Protein AF-K9X595-F1 (afdb_monomer)

Mean predicted aligned error: 7.02 Å

Nearest PDB structures (foldseek):
  4ewi-assembly1_A  TM=4.432E-01  e=4.302E+00  Homo sapiens
  8p7d-assembly1_B  TM=3.334E-01  e=6.332E+00  Homo sapiens

Structure (mmCIF, N/CA/C/O backbone):
data_AF-K9X595-F1
#
_entry.id   AF-K9X595-F1
#
loop_
_atom_site.group_PDB
_atom_site.id
_atom_site.type_symbol
_atom_site.label_atom_id
_atom_site.label_alt_id
_atom_site.label_comp_id
_atom_site.label_asym_id
_atom_site.label_entity_id
_atom_site.label_seq_id
_atom_site.pdbx_PDB_ins_code
_atom_site.Cartn_x
_atom_site.Cartn_y
_atom_site.Cartn_z
_atom_site.occupancy
_atom_site.B_iso_or_equiv
_atom_site.auth_seq_id
_atom_site.auth_comp_id
_atom_site.auth_asym_id
_atom_site.auth_atom_id
_atom_site.pdbx_PDB_model_num
ATOM 1 N N . MET A 1 1 ? 21.274 11.718 1.002 1.00 36.72 1 MET A N 1
ATOM 2 C CA . MET A 1 1 ? 20.213 10.857 0.440 1.00 36.72 1 MET A CA 1
ATOM 3 C C . MET A 1 1 ? 18.934 11.253 1.144 1.00 36.72 1 MET A C 1
ATOM 5 O O . MET A 1 1 ? 18.903 11.222 2.369 1.00 36.72 1 MET A O 1
ATOM 9 N N . ASN A 1 2 ? 17.998 11.828 0.391 1.00 37.72 2 ASN A N 1
ATOM 10 C CA . ASN A 1 2 ? 16.921 12.651 0.930 1.00 37.72 2 ASN A CA 1
ATOM 11 C C . ASN A 1 2 ? 15.886 11.794 1.653 1.00 37.72 2 ASN A C 1
ATOM 13 O O . ASN A 1 2 ? 15.330 10.853 1.098 1.00 37.72 2 ASN A O 1
ATOM 17 N N . ILE A 1 3 ? 15.662 12.159 2.907 1.00 50.06 3 ILE A N 1
ATOM 18 C CA . ILE A 1 3 ? 14.691 11.566 3.808 1.00 50.06 3 ILE A CA 1
ATOM 19 C C . ILE A 1 3 ? 13.333 12.119 3.363 1.00 50.06 3 ILE A C 1
ATOM 21 O O . ILE A 1 3 ? 13.028 13.282 3.627 1.00 50.06 3 ILE A O 1
ATOM 25 N N . HIS A 1 4 ? 12.558 11.336 2.611 1.00 49.28 4 HIS A N 1
ATOM 26 C CA . HIS A 1 4 ? 11.172 11.678 2.289 1.00 49.28 4 HIS A CA 1
ATOM 27 C C . HIS A 1 4 ? 10.319 11.494 3.547 1.00 49.28 4 HIS A C 1
ATOM 29 O O . HIS A 1 4 ? 9.663 10.479 3.753 1.00 49.28 4 HIS A O 1
ATOM 35 N N . THR A 1 5 ? 10.364 12.491 4.423 1.00 51.81 5 THR A N 1
ATOM 36 C CA . THR A 1 5 ? 9.443 12.628 5.549 1.00 51.81 5 THR A CA 1
ATOM 37 C C . THR A 1 5 ? 8.164 13.278 5.025 1.00 51.81 5 THR A C 1
ATOM 39 O O . THR A 1 5 ? 7.954 14.477 5.193 1.00 51.81 5 THR A O 1
ATOM 42 N N . GLN A 1 6 ? 7.337 12.511 4.317 1.00 52.09 6 GLN A N 1
ATOM 43 C CA . GLN A 1 6 ? 6.053 12.995 3.816 1.00 52.09 6 GLN A CA 1
ATOM 44 C C . GLN A 1 6 ? 4.967 12.798 4.882 1.00 52.09 6 GLN A C 1
ATOM 46 O O . GLN A 1 6 ? 4.963 11.841 5.648 1.00 52.09 6 GLN A O 1
ATOM 51 N N . ASN A 1 7 ? 4.091 13.789 4.973 1.00 46.94 7 ASN A N 1
ATOM 52 C CA . ASN A 1 7 ? 3.037 13.992 5.962 1.00 46.94 7 ASN A CA 1
ATOM 53 C C . ASN A 1 7 ? 2.079 12.774 6.056 1.00 46.94 7 ASN A C 1
ATOM 55 O O . ASN A 1 7 ? 1.186 12.609 5.228 1.00 46.94 7 ASN A O 1
ATOM 59 N N . LEU A 1 8 ? 2.306 11.892 7.038 1.00 51.22 8 LEU A N 1
ATOM 60 C CA . LEU A 1 8 ? 1.682 10.565 7.145 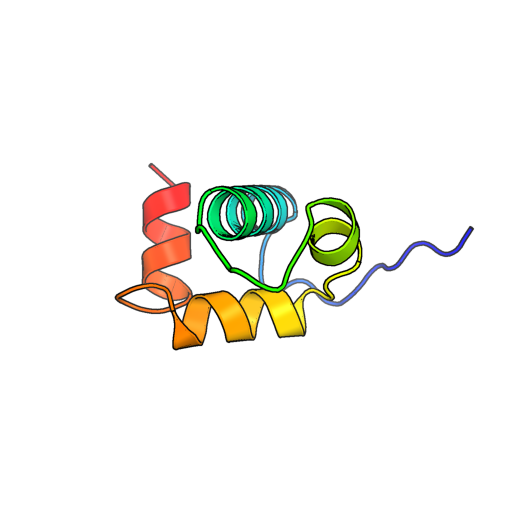1.00 51.22 8 LEU A CA 1
ATOM 61 C C . LEU A 1 8 ? 0.214 10.628 7.620 1.00 51.22 8 LEU A C 1
ATOM 63 O O . LEU A 1 8 ? -0.055 10.948 8.778 1.00 51.22 8 LEU A O 1
ATOM 67 N N . LYS A 1 9 ? -0.735 10.195 6.778 1.00 62.03 9 LYS A N 1
ATOM 68 C CA . LYS A 1 9 ? -2.051 9.677 7.229 1.00 62.03 9 LYS A CA 1
ATOM 69 C C . LYS A 1 9 ? -2.059 8.161 7.476 1.00 62.03 9 LYS A C 1
ATOM 71 O O . LYS A 1 9 ? -3.007 7.644 8.077 1.00 62.03 9 LYS A O 1
ATOM 76 N N . LEU A 1 10 ? -1.030 7.454 7.012 1.00 65.94 10 LEU A N 1
ATOM 77 C CA . LEU A 1 10 ? -0.845 6.009 7.146 1.00 65.94 10 LEU A CA 1
ATOM 78 C C . LEU A 1 10 ? 0.465 5.764 7.892 1.00 65.94 10 LEU A C 1
ATOM 80 O O . LEU A 1 10 ? 1.466 6.380 7.565 1.00 65.94 10 LEU A O 1
ATOM 84 N N . SER A 1 11 ? 0.483 4.903 8.906 1.00 80.00 11 SER A N 1
ATOM 85 C CA . SER A 1 11 ? 1.724 4.565 9.615 1.00 80.00 11 SER A CA 1
ATOM 86 C C . SER A 1 11 ? 2.703 3.828 8.684 1.00 80.00 11 SER A C 1
ATOM 88 O O . SER A 1 11 ? 2.248 3.123 7.785 1.00 80.00 11 SER A O 1
ATOM 90 N N . PRO A 1 12 ? 4.030 3.886 8.912 1.00 80.25 12 PRO A N 1
ATOM 91 C CA . PRO A 1 12 ? 5.012 3.195 8.062 1.00 80.25 12 PRO A CA 1
ATOM 92 C C . PRO A 1 12 ? 4.766 1.681 7.950 1.00 80.25 12 PRO A C 1
ATOM 94 O O . PRO A 1 12 ? 5.001 1.088 6.903 1.00 80.25 12 PRO A O 1
ATOM 97 N N . GLN A 1 13 ? 4.222 1.065 9.003 1.00 82.75 13 GLN A N 1
ATOM 98 C CA . GLN A 1 13 ? 3.790 -0.337 8.992 1.00 82.75 13 GLN A CA 1
ATOM 99 C C . GLN A 1 13 ? 2.653 -0.586 7.989 1.00 82.75 13 GLN A C 1
ATOM 101 O O . GLN A 1 13 ? 2.673 -1.570 7.259 1.00 82.75 13 GLN A O 1
ATOM 106 N N . LEU A 1 14 ? 1.699 0.343 7.910 1.00 83.31 14 LEU A N 1
ATOM 107 C CA . LEU A 1 14 ? 0.565 0.264 6.998 1.00 83.31 14 LEU A CA 1
ATOM 108 C C . LEU A 1 14 ? 0.993 0.478 5.541 1.00 83.31 14 LEU A C 1
ATOM 110 O O . LEU A 1 14 ? 0.473 -0.174 4.645 1.00 83.31 14 LEU A O 1
ATOM 114 N N . ILE A 1 15 ? 1.961 1.369 5.305 1.00 85.06 15 ILE A N 1
ATOM 115 C CA . ILE A 1 15 ? 2.538 1.583 3.970 1.00 85.06 15 ILE A CA 1
ATOM 116 C C . ILE A 1 15 ? 3.242 0.318 3.490 1.00 85.06 15 ILE A C 1
ATOM 118 O O . ILE A 1 15 ? 3.062 -0.081 2.344 1.00 85.06 15 ILE A O 1
ATOM 122 N N . LYS A 1 16 ? 4.006 -0.338 4.368 1.00 87.12 16 LYS A N 1
ATOM 123 C CA . LYS A 1 16 ? 4.638 -1.614 4.038 1.00 87.12 16 LYS A CA 1
ATOM 124 C C . LYS A 1 16 ? 3.593 -2.671 3.666 1.00 87.12 16 LYS A C 1
ATOM 126 O O . LYS A 1 16 ? 3.682 -3.236 2.584 1.00 87.12 16 LYS A O 1
ATOM 131 N N . ALA A 1 17 ? 2.565 -2.846 4.497 1.00 88.25 17 ALA A N 1
ATOM 132 C CA . ALA A 1 17 ? 1.480 -3.782 4.215 1.00 88.25 17 ALA A CA 1
ATOM 133 C C . ALA A 1 17 ? 0.748 -3.455 2.902 1.00 88.25 17 ALA A C 1
ATOM 135 O O . ALA A 1 17 ? 0.372 -4.356 2.159 1.00 88.25 17 ALA A O 1
ATOM 136 N N . ALA A 1 18 ? 0.574 -2.171 2.580 1.00 88.06 18 ALA A N 1
ATOM 137 C CA . ALA A 1 18 ? -0.006 -1.744 1.313 1.00 88.06 18 ALA A CA 1
ATOM 138 C C . ALA A 1 18 ? 0.878 -2.104 0.118 1.00 88.06 18 ALA A C 1
ATOM 140 O O . ALA A 1 18 ? 0.364 -2.602 -0.876 1.00 88.06 18 ALA A O 1
ATOM 141 N N . LYS A 1 19 ? 2.197 -1.905 0.218 1.00 87.69 19 LYS A N 1
ATOM 142 C CA . LYS A 1 19 ? 3.153 -2.323 -0.816 1.00 87.69 19 LYS A CA 1
ATOM 143 C C . LYS A 1 19 ? 3.145 -3.839 -1.011 1.00 87.69 19 LYS A C 1
ATOM 145 O O . LYS A 1 19 ? 3.077 -4.293 -2.145 1.00 87.69 19 LYS A O 1
ATOM 150 N N . GLU A 1 20 ? 3.135 -4.607 0.077 1.00 88.88 20 GLU A N 1
ATOM 151 C CA . GLU A 1 20 ? 3.032 -6.073 0.035 1.00 88.88 20 GLU A CA 1
ATOM 152 C C . GLU A 1 20 ? 1.711 -6.522 -0.606 1.00 88.88 20 GLU A C 1
ATOM 154 O O . GLU A 1 20 ? 1.710 -7.402 -1.461 1.00 88.88 20 GLU A O 1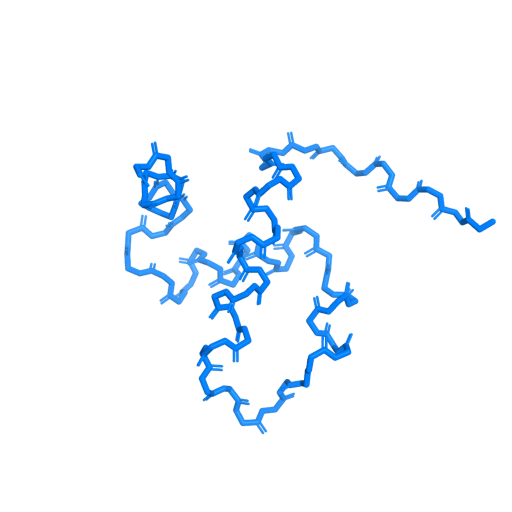
ATOM 159 N N . TRP A 1 21 ? 0.596 -5.867 -0.271 1.00 88.94 21 TRP A N 1
ATOM 160 C CA . TRP A 1 21 ? -0.696 -6.135 -0.900 1.00 88.94 21 TRP A CA 1
ATOM 161 C C . TRP A 1 21 ? -0.704 -5.799 -2.396 1.00 88.94 21 TRP A C 1
ATOM 163 O O . TRP A 1 21 ? -1.244 -6.579 -3.172 1.00 88.94 21 TRP A O 1
ATOM 173 N N . ILE A 1 22 ? -0.102 -4.676 -2.810 1.00 86.94 22 ILE A N 1
ATOM 174 C CA . ILE A 1 22 ? 0.041 -4.293 -4.227 1.00 86.94 22 ILE A CA 1
ATOM 175 C C . ILE A 1 22 ? 0.947 -5.286 -4.972 1.00 86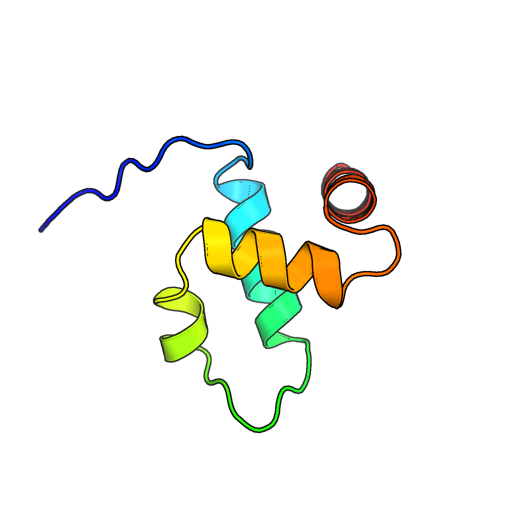.94 22 ILE A C 1
ATOM 177 O O . ILE A 1 22 ? 0.679 -5.574 -6.133 1.00 86.94 22 ILE A O 1
ATOM 181 N N . ALA A 1 23 ? 1.978 -5.827 -4.318 1.00 85.38 23 ALA A N 1
ATOM 182 C CA . ALA A 1 23 ? 2.879 -6.819 -4.906 1.00 85.38 23 ALA A CA 1
ATOM 183 C C . ALA A 1 23 ? 2.226 -8.205 -5.053 1.00 85.38 23 ALA A C 1
ATOM 185 O O . ALA A 1 23 ? 2.433 -8.879 -6.060 1.00 85.38 23 ALA A O 1
ATOM 186 N N . ASP A 1 24 ? 1.421 -8.625 -4.071 1.00 85.44 24 ASP A N 1
ATOM 187 C CA . ASP A 1 24 ? 0.628 -9.866 -4.129 1.00 85.44 24 ASP A CA 1
ATOM 188 C C . ASP A 1 24 ? -0.443 -9.800 -5.229 1.00 85.44 24 ASP A C 1
ATOM 190 O O . ASP A 1 24 ? -0.718 -10.742 -5.979 1.00 85.44 24 ASP A O 1
ATOM 194 N N . CYS A 1 25 ? -1.008 -8.612 -5.372 1.00 82.88 25 CYS A N 1
ATOM 195 C CA . CYS A 1 25 ? -1.847 -8.221 -6.473 1.00 82.88 25 CYS A CA 1
ATOM 196 C C . CYS A 1 25 ? -1.121 -8.456 -7.817 1.00 82.88 25 CYS A C 1
ATOM 198 O O . CYS A 1 25 ? -0.189 -7.749 -8.181 1.00 82.88 25 CYS A O 1
ATOM 200 N N . THR A 1 26 ? -1.583 -9.425 -8.618 1.00 69.62 26 THR A N 1
ATOM 201 C CA . THR A 1 26 ? -0.994 -9.730 -9.939 1.00 69.62 26 THR A CA 1
ATOM 202 C C . THR A 1 26 ? -1.295 -8.626 -10.964 1.00 69.62 26 THR A C 1
ATOM 204 O O . THR A 1 26 ? -2.194 -8.742 -11.802 1.00 69.62 26 THR A O 1
ATOM 207 N N . TRP A 1 27 ? -0.564 -7.518 -10.889 1.00 79.31 27 TRP A N 1
ATOM 208 C CA . TRP A 1 27 ? -0.711 -6.365 -11.769 1.00 79.31 27 TRP A CA 1
ATOM 209 C C . TRP A 1 27 ? 0.275 -6.539 -12.921 1.00 79.31 27 TRP A C 1
ATOM 211 O O . TRP A 1 27 ? 1.474 -6.675 -12.717 1.00 79.31 27 TRP A O 1
ATOM 221 N N . ARG A 1 28 ? -0.232 -6.582 -14.157 1.00 69.06 28 ARG A N 1
ATOM 222 C CA . ARG A 1 28 ? 0.582 -6.921 -15.342 1.00 69.06 28 ARG A CA 1
ATOM 223 C C . ARG A 1 28 ? 1.718 -5.939 -15.652 1.00 69.06 28 ARG A C 1
ATOM 225 O O . ARG A 1 28 ? 2.588 -6.303 -16.433 1.00 69.06 28 ARG A O 1
ATOM 232 N N . ASP A 1 29 ? 1.681 -4.736 -15.087 1.00 78.62 29 ASP A N 1
ATOM 233 C CA . ASP A 1 29 ? 2.492 -3.587 -15.517 1.00 78.62 29 ASP A CA 1
ATOM 234 C C . ASP A 1 29 ? 3.313 -2.950 -14.384 1.00 78.62 29 ASP A C 1
ATOM 236 O O . ASP A 1 29 ? 3.871 -1.874 -14.565 1.00 78.62 29 ASP A O 1
ATOM 240 N N . ILE A 1 30 ? 3.377 -3.577 -13.206 1.00 82.75 30 ILE A N 1
ATOM 241 C CA . ILE A 1 30 ? 4.139 -3.044 -12.071 1.00 82.75 30 ILE A CA 1
ATOM 242 C C . ILE A 1 30 ? 5.097 -4.107 -11.541 1.00 82.75 30 ILE A C 1
ATOM 244 O O . ILE A 1 30 ? 4.726 -5.272 -11.395 1.00 82.75 30 ILE A O 1
ATOM 248 N N . THR A 1 31 ? 6.343 -3.714 -11.289 1.00 84.88 31 THR A N 1
ATOM 249 C CA . THR A 1 31 ? 7.347 -4.577 -10.661 1.00 84.88 31 THR A CA 1
ATOM 250 C C . THR A 1 31 ? 7.524 -4.215 -9.189 1.00 84.88 31 THR A C 1
ATOM 252 O O . THR A 1 31 ? 7.083 -3.158 -8.743 1.00 84.88 31 THR A O 1
ATOM 255 N N . GLU A 1 32 ? 8.184 -5.075 -8.414 1.00 82.06 32 GLU A N 1
ATOM 256 C CA . GLU A 1 32 ? 8.484 -4.793 -7.002 1.00 82.06 32 GLU A CA 1
ATOM 257 C C . GLU A 1 32 ? 9.299 -3.497 -6.821 1.00 82.06 32 GLU A C 1
ATOM 259 O O . GLU A 1 32 ? 9.040 -2.739 -5.888 1.00 82.06 32 GLU A O 1
ATOM 264 N N . ASP A 1 33 ? 10.214 -3.194 -7.749 1.00 84.94 33 ASP A N 1
ATOM 265 C CA . ASP A 1 33 ? 11.032 -1.970 -7.726 1.00 84.94 33 ASP A CA 1
ATOM 266 C C . ASP A 1 33 ? 10.164 -0.717 -7.955 1.00 84.94 33 ASP A C 1
ATOM 268 O O . ASP A 1 33 ? 10.280 0.281 -7.242 1.00 84.94 33 ASP A O 1
ATOM 272 N N . ASP A 1 34 ? 9.194 -0.800 -8.874 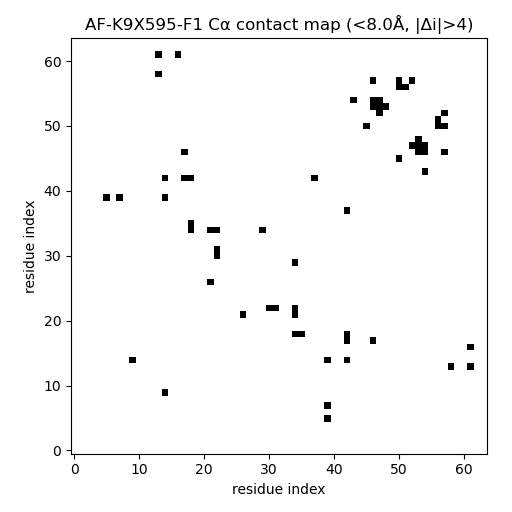1.00 86.38 34 ASP A N 1
ATOM 273 C CA . ASP A 1 34 ? 8.215 0.270 -9.097 1.00 86.38 34 ASP A CA 1
ATOM 274 C C . ASP A 1 34 ? 7.341 0.503 -7.855 1.00 86.38 34 ASP A C 1
ATOM 276 O O . ASP A 1 34 ? 7.050 1.649 -7.508 1.00 86.38 34 ASP A O 1
ATOM 280 N N . ILE A 1 35 ? 6.951 -0.568 -7.150 1.00 85.38 35 ILE A N 1
ATOM 281 C CA . ILE A 1 35 ? 6.164 -0.490 -5.908 1.00 85.38 35 ILE A CA 1
ATOM 282 C C . ILE A 1 35 ? 6.952 0.223 -4.804 1.00 85.38 35 ILE A C 1
ATOM 284 O O . ILE A 1 35 ? 6.387 1.012 -4.038 1.00 85.38 35 ILE A O 1
ATOM 288 N N . GLU A 1 36 ? 8.261 -0.018 -4.711 1.00 86.69 36 GLU A N 1
ATOM 289 C CA . GLU A 1 36 ? 9.120 0.672 -3.748 1.00 86.69 36 GLU A CA 1
ATOM 290 C C . GLU A 1 36 ? 9.176 2.182 -4.005 1.00 86.69 36 GLU A C 1
ATOM 292 O O . GLU A 1 36 ? 9.16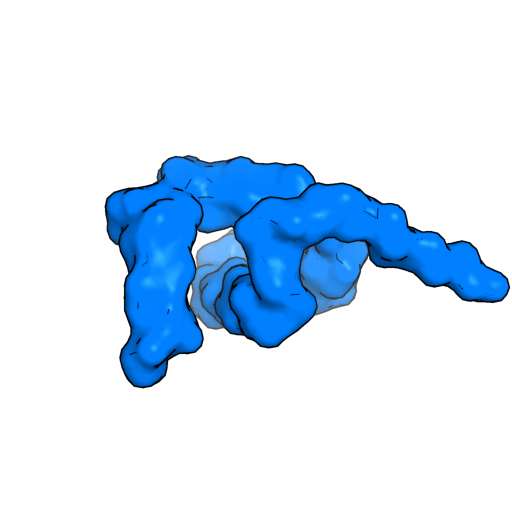7 2.958 -3.041 1.00 86.69 36 GLU A O 1
ATOM 297 N N . LEU A 1 37 ? 9.148 2.582 -5.280 1.00 86.50 37 LEU A N 1
ATOM 298 C CA . LEU A 1 37 ? 9.158 3.971 -5.740 1.00 86.50 37 LEU A CA 1
ATOM 299 C C . LEU A 1 37 ? 7.794 4.674 -5.643 1.00 86.50 37 LEU A C 1
ATOM 301 O O . LEU A 1 37 ? 7.735 5.902 -5.781 1.00 86.50 37 LEU A O 1
ATOM 305 N N . LEU A 1 38 ? 6.703 3.942 -5.382 1.00 85.31 38 LEU A N 1
ATOM 306 C CA . LEU A 1 38 ? 5.388 4.553 -5.207 1.00 85.31 38 LEU A CA 1
ATOM 307 C C . LEU A 1 38 ? 5.388 5.525 -4.026 1.00 85.31 38 LEU A C 1
ATOM 309 O O . LEU A 1 38 ? 5.799 5.211 -2.905 1.00 85.31 38 LEU A O 1
ATOM 313 N N . SER A 1 39 ? 4.860 6.717 -4.294 1.00 85.56 39 SER A N 1
ATOM 314 C CA . SER A 1 39 ? 4.603 7.726 -3.270 1.00 85.56 39 SER A CA 1
ATOM 315 C C . SER A 1 39 ? 3.400 7.339 -2.413 1.00 85.56 39 SER A C 1
ATOM 317 O O . SER A 1 39 ? 2.495 6.643 -2.872 1.00 85.56 39 SER A O 1
ATOM 319 N N . ASP A 1 40 ? 3.340 7.863 -1.191 1.00 83.19 40 ASP A N 1
ATOM 320 C CA . ASP A 1 40 ? 2.269 7.554 -0.234 1.00 83.19 40 ASP 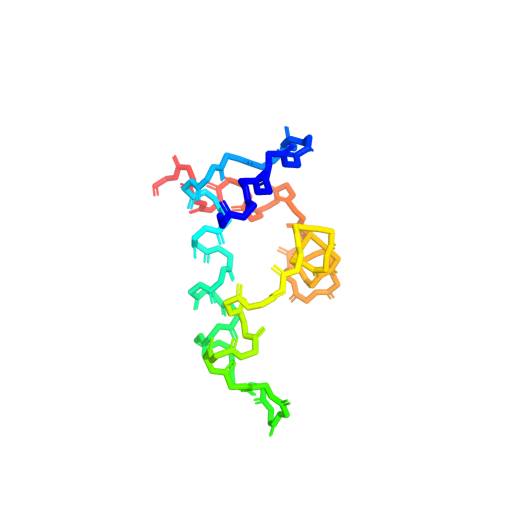A CA 1
ATOM 321 C C . ASP A 1 40 ? 0.872 7.865 -0.798 1.00 83.19 40 ASP A C 1
ATOM 323 O O . ASP A 1 40 ? -0.071 7.109 -0.582 1.00 83.19 40 ASP A O 1
ATOM 327 N N . GLU A 1 41 ? 0.746 8.954 -1.566 1.00 85.00 41 GLU A N 1
ATOM 328 C CA . GLU A 1 41 ? -0.506 9.336 -2.231 1.00 85.00 41 GLU A CA 1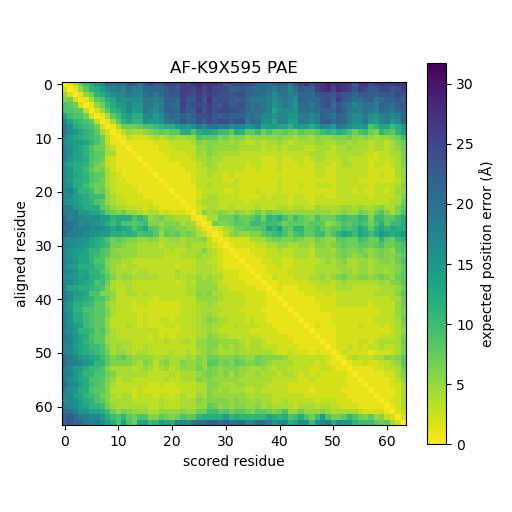
ATOM 329 C C . GLU A 1 41 ? -0.927 8.318 -3.299 1.00 85.00 41 GLU A C 1
ATOM 331 O O . GLU A 1 41 ? -2.104 7.981 -3.408 1.00 85.00 41 GLU A O 1
ATOM 336 N N . GLU A 1 42 ? 0.020 7.794 -4.075 1.00 86.44 42 GLU A N 1
ATOM 337 C CA . GLU A 1 42 ? -0.271 6.801 -5.112 1.00 86.44 42 GLU A CA 1
ATOM 338 C C . GLU A 1 42 ? -0.682 5.467 -4.482 1.00 86.44 42 GLU A C 1
ATOM 340 O O . GLU A 1 42 ? -1.641 4.841 -4.935 1.00 86.44 42 GLU A O 1
ATOM 345 N N . ILE A 1 43 ? -0.042 5.087 -3.373 1.00 86.88 43 ILE A N 1
ATOM 346 C CA . ILE A 1 43 ? -0.434 3.932 -2.558 1.00 86.88 43 ILE A CA 1
ATOM 347 C C . ILE A 1 43 ? -1.848 4.132 -1.998 1.00 86.88 43 ILE A C 1
ATOM 349 O O . ILE A 1 43 ? -2.705 3.262 -2.151 1.00 86.88 43 ILE A O 1
ATOM 353 N N . GLU A 1 44 ? -2.127 5.294 -1.402 1.00 86.88 44 GLU A N 1
ATOM 354 C CA . GLU A 1 44 ? -3.440 5.629 -0.845 1.00 86.88 44 GLU A CA 1
ATOM 355 C C . GLU A 1 44 ? -4.536 5.556 -1.922 1.00 86.88 44 GLU A C 1
ATOM 357 O O . GLU A 1 44 ? -5.585 4.939 -1.719 1.00 86.88 44 GLU A O 1
ATOM 362 N N . ARG A 1 45 ? -4.278 6.124 -3.104 1.00 86.31 45 ARG A N 1
ATOM 363 C CA . ARG A 1 45 ? -5.203 6.090 -4.245 1.00 86.31 45 ARG A CA 1
ATOM 364 C C . ARG A 1 45 ? -5.364 4.685 -4.817 1.00 86.31 45 ARG A C 1
ATOM 366 O O . ARG A 1 45 ? -6.473 4.341 -5.227 1.00 86.31 45 ARG A O 1
ATOM 373 N N . GLY A 1 46 ? -4.299 3.886 -4.836 1.00 87.00 46 GLY A N 1
ATOM 374 C CA . GLY A 1 46 ? -4.324 2.483 -5.242 1.00 87.00 46 GLY A CA 1
ATOM 375 C C . GLY A 1 46 ? -5.256 1.668 -4.351 1.00 87.00 46 GLY A C 1
ATOM 376 O O . GLY A 1 46 ? -6.208 1.062 -4.843 1.00 87.00 46 GLY A O 1
ATOM 377 N N . ILE A 1 47 ? -5.067 1.751 -3.033 1.00 88.12 47 ILE A N 1
ATOM 378 C CA . ILE A 1 47 ? -5.943 1.104 -2.048 1.00 88.12 47 ILE A CA 1
ATOM 379 C C . ILE A 1 47 ? -7.379 1.611 -2.199 1.00 88.12 47 ILE A C 1
ATOM 381 O O . ILE A 1 47 ? -8.305 0.816 -2.306 1.00 88.12 47 ILE A O 1
ATOM 385 N N . GLN A 1 48 ? -7.585 2.926 -2.277 1.00 89.12 48 GLN A N 1
ATOM 386 C CA . GLN A 1 48 ? -8.925 3.508 -2.376 1.00 89.12 48 GLN A CA 1
ATOM 387 C C . GLN A 1 48 ? -9.704 3.033 -3.611 1.00 89.12 48 GLN A C 1
ATOM 389 O O . GLN A 1 48 ? -10.930 2.953 -3.572 1.00 89.12 48 GLN A O 1
ATOM 394 N N . ARG A 1 49 ? -9.009 2.753 -4.719 1.00 87.94 49 ARG A N 1
ATOM 395 C CA . ARG A 1 49 ? -9.624 2.329 -5.985 1.00 87.94 49 ARG A CA 1
ATOM 396 C C . ARG A 1 49 ? -9.797 0.820 -6.103 1.00 87.94 49 ARG A C 1
ATOM 398 O O . ARG A 1 49 ? -10.747 0.387 -6.749 1.00 87.94 49 ARG A O 1
ATOM 405 N N . HIS A 1 50 ? -8.880 0.042 -5.534 1.00 88.94 50 HIS A N 1
ATOM 406 C CA . HIS A 1 50 ? -8.781 -1.397 -5.789 1.00 88.94 50 HIS A CA 1
ATOM 407 C C . HIS A 1 50 ? -9.081 -2.265 -4.561 1.00 88.94 50 HIS A C 1
ATOM 409 O O . HIS A 1 50 ? -9.488 -3.414 -4.722 1.00 88.94 50 HIS A O 1
ATOM 415 N N . TYR A 1 51 ? -8.937 -1.739 -3.344 1.00 88.19 51 TYR A N 1
ATOM 416 C CA . TYR A 1 51 ? -9.290 -2.460 -2.126 1.00 88.19 51 TYR A CA 1
ATOM 417 C C . TYR A 1 51 ? -10.781 -2.298 -1.818 1.00 88.19 51 TYR A C 1
ATOM 419 O O . TYR A 1 51 ? -11.313 -1.187 -1.752 1.00 88.19 51 TYR A O 1
ATOM 427 N N . SER A 1 52 ? -11.475 -3.415 -1.606 1.00 85.88 52 SER A N 1
ATOM 428 C CA . SER A 1 52 ? -12.902 -3.390 -1.273 1.00 85.88 52 SER A CA 1
ATOM 429 C C . SER A 1 52 ? -13.112 -2.773 0.111 1.00 85.88 52 SER A C 1
ATOM 431 O O . SER A 1 52 ? -12.654 -3.311 1.112 1.00 85.88 52 SER A O 1
ATOM 433 N N . GLY A 1 53 ? -13.802 -1.630 0.158 1.00 85.62 53 GLY A N 1
ATOM 434 C CA . GLY A 1 53 ? -13.967 -0.825 1.376 1.00 85.62 53 GLY A CA 1
ATOM 435 C C . GLY A 1 53 ? -12.930 0.296 1.546 1.00 85.62 53 GLY A C 1
ATOM 436 O O . GLY A 1 53 ? -12.970 1.021 2.540 1.00 85.62 53 GLY A O 1
ATOM 437 N N . GLY A 1 54 ? -12.039 0.479 0.565 1.00 88.25 54 GLY A N 1
ATOM 438 C CA . GLY A 1 54 ? -11.085 1.583 0.508 1.00 88.25 54 GLY A CA 1
ATOM 439 C C . GLY A 1 54 ? -10.058 1.578 1.642 1.00 88.25 54 GLY A C 1
ATOM 440 O O . GLY A 1 54 ? -9.770 0.550 2.255 1.00 88.25 54 GLY A O 1
ATOM 441 N N . ILE A 1 55 ? -9.496 2.754 1.924 1.00 85.56 55 ILE A N 1
ATOM 442 C CA . ILE A 1 55 ? -8.399 2.921 2.894 1.00 85.56 55 ILE A CA 1
ATOM 443 C C . ILE A 1 55 ? -8.820 2.546 4.320 1.00 85.56 55 ILE A C 1
ATOM 445 O O . ILE A 1 55 ? -8.002 2.042 5.085 1.00 85.56 55 ILE A O 1
ATOM 449 N N . GLU A 1 56 ? -10.072 2.800 4.709 1.00 88.12 56 GLU A N 1
ATOM 450 C CA . GLU A 1 56 ? -10.533 2.496 6.069 1.00 88.12 56 GLU A CA 1
ATOM 451 C C . GLU A 1 56 ? -10.645 0.991 6.308 1.00 88.12 56 GLU A C 1
ATOM 453 O O . GLU A 1 56 ? -10.124 0.501 7.307 1.00 88.12 56 GLU A O 1
ATOM 458 N N . ALA A 1 57 ? -11.215 0.245 5.357 1.00 89.00 57 ALA A N 1
ATOM 459 C CA . ALA A 1 57 ? -11.241 -1.212 5.438 1.00 89.00 57 ALA A CA 1
ATOM 460 C C . ALA A 1 57 ? -9.822 -1.802 5.420 1.00 89.00 57 ALA A C 1
ATOM 462 O O . ALA A 1 57 ? -9.529 -2.723 6.178 1.00 89.00 57 ALA A O 1
ATOM 463 N N . PHE A 1 58 ? -8.915 -1.221 4.625 1.00 88.94 58 PHE A N 1
ATOM 464 C CA . PHE A 1 58 ? -7.509 -1.625 4.609 1.00 88.94 58 PHE A CA 1
ATOM 465 C C . PHE A 1 58 ? -6.828 -1.417 5.971 1.00 88.94 58 PHE A C 1
ATOM 467 O O . PHE A 1 58 ? -6.116 -2.291 6.461 1.00 88.94 58 PHE A O 1
ATOM 474 N N . LYS A 1 59 ? -7.080 -0.271 6.620 1.00 87.25 59 LYS A N 1
ATOM 475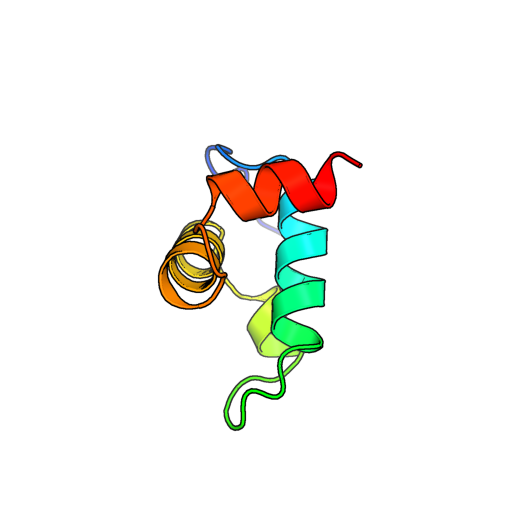 C CA . LYS A 1 59 ? -6.587 0.018 7.975 1.00 87.25 59 LYS A CA 1
ATOM 476 C C . LYS A 1 59 ? -7.085 -0.995 8.998 1.00 87.25 59 LYS A C 1
ATOM 478 O O . LYS A 1 59 ? -6.305 -1.396 9.853 1.00 87.25 59 LYS A O 1
ATOM 483 N N . GLN A 1 60 ? -8.355 -1.388 8.916 1.00 87.56 60 GLN A N 1
ATOM 484 C CA . GLN A 1 60 ? -8.930 -2.387 9.816 1.00 87.56 60 GLN A CA 1
ATOM 485 C C . GLN A 1 60 ? -8.297 -3.761 9.596 1.00 87.56 60 GLN A C 1
ATOM 487 O O . GLN A 1 60 ? -7.817 -4.351 10.555 1.00 87.56 60 GLN A O 1
ATOM 492 N N . ALA A 1 61 ? -8.190 -4.210 8.343 1.00 85.88 61 ALA A N 1
ATOM 493 C CA . ALA A 1 61 ? -7.598 -5.504 8.005 1.00 85.88 61 ALA A CA 1
ATOM 494 C C . ALA A 1 61 ? -6.125 -5.638 8.429 1.00 85.88 61 ALA A C 1
ATOM 496 O O . ALA A 1 61 ? -5.658 -6.738 8.690 1.00 85.88 61 ALA A O 1
ATOM 497 N N . CYS A 1 62 ? -5.390 -4.526 8.491 1.00 79.25 62 CYS A N 1
ATOM 498 C CA . CYS A 1 62 ? -3.993 -4.503 8.924 1.00 79.25 62 CYS A CA 1
ATOM 499 C C . CYS A 1 62 ? -3.825 -4.290 10.444 1.00 79.25 62 CYS A C 1
ATOM 501 O O . CYS A 1 62 ? -2.701 -4.319 10.947 1.00 79.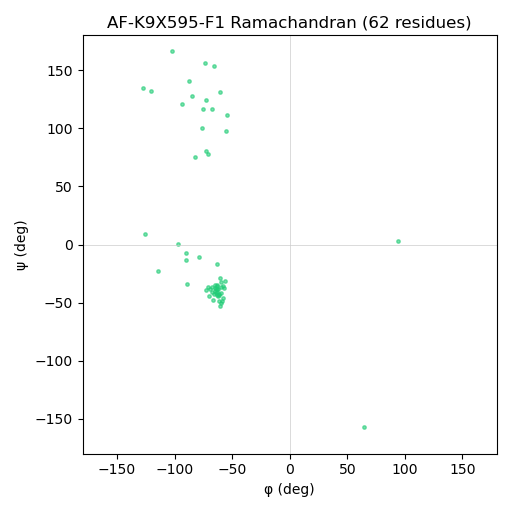25 62 CYS A O 1
ATOM 503 N N . SER A 1 63 ? -4.916 -4.008 11.162 1.00 69.06 63 SER A N 1
ATOM 504 C CA . SER A 1 63 ? -4.932 -3.785 12.612 1.00 69.06 63 SER A CA 1
ATOM 505 C C . SER A 1 63 ? -5.332 -5.034 13.413 1.00 69.06 63 SER A C 1
ATOM 507 O O . SER A 1 63 ? -5.395 -4.941 14.642 1.00 69.06 63 SER A O 1
ATOM 509 N N . GLU A 1 64 ? -5.598 -6.160 12.746 1.00 48.91 64 GLU A N 1
ATOM 510 C CA . GLU A 1 64 ? -5.982 -7.453 13.338 1.00 48.91 64 GLU A CA 1
ATOM 511 C C . GLU A 1 64 ? -4.892 -8.521 13.178 1.00 48.91 64 GLU A C 1
ATOM 513 O O . GLU A 1 64 ? -4.211 -8.537 12.127 1.00 48.91 64 GLU A O 1
#

Organism: NCBI:txid56107

Foldseek 3Di:
DDDPPDDDPDPPLLLVVLLVVVQVVPDPPDDSVNSVVDDPVNSQVCQQVPPDVGPVVSVVVSVD

Secondary structure (DSSP, 8-state):
--------SS-HHHHHHHHHHHHHS--TT--HHHHHH--HHHHHHHHHHHSTTHHHHHHHHT--

Radius of gyration: 11.68 Å; Cα contacts (8 Å, |Δi|>4): 33; chains: 1; bounding box: 34×24×29 Å

pLDDT: mean 78.83, std 14.11, range [36.72, 89.12]

Sequence (64 aa):
MNIHTQNLKLSPQLIKAAKEWIADCTWRDITEDDIELLSDEEIERGIQRHYSGGIEAFKQACSE

Solvent-accessible surface area (backbone atoms only — not comparable to full-atom values): 4080 Å² total; per-residue (Å²): 133,87,79,84,83,67,90,72,92,60,56,75,69,54,52,50,53,49,46,52,52,56,61,69,42,89,52,97,86,65,52,72,70,56,52,71,68,52,48,72,67,57,50,51,50,47,34,47,74,71,38,86,69,20,56,63,43,50,54,51,66,72,73,107